Protein AF-A0A455SAS9-F1 (afdb_monomer)

Structure (mmCIF, N/CA/C/O backbone):
data_AF-A0A455SAS9-F1
#
_entry.id   AF-A0A455SAS9-F1
#
loop_
_atom_site.group_PDB
_atom_site.id
_atom_site.type_symbol
_atom_site.label_atom_id
_atom_site.label_alt_id
_atom_site.label_comp_id
_atom_site.label_asym_id
_atom_site.label_entity_id
_atom_site.label_seq_id
_atom_site.pdbx_PDB_ins_code
_atom_site.Cartn_x
_atom_site.Cartn_y
_atom_site.Cartn_z
_atom_site.occupancy
_atom_site.B_iso_or_equiv
_atom_site.auth_seq_id
_atom_site.auth_comp_id
_atom_site.auth_asym_id
_atom_site.auth_atom_id
_atom_site.pdbx_PDB_model_num
ATOM 1 N N . MET A 1 1 ? -4.448 -14.285 -17.199 1.00 45.41 1 MET A N 1
ATOM 2 C CA . MET A 1 1 ? -5.481 -14.571 -16.177 1.00 45.41 1 MET A CA 1
ATOM 3 C C . MET A 1 1 ? -5.961 -13.246 -15.610 1.00 45.41 1 MET A C 1
ATOM 5 O O . MET A 1 1 ? -5.128 -12.481 -15.144 1.00 45.41 1 MET A O 1
ATOM 9 N N . ALA A 1 2 ? -7.253 -12.931 -15.709 1.00 54.84 2 ALA A N 1
ATOM 10 C CA . ALA A 1 2 ? -7.794 -11.719 -15.098 1.00 54.84 2 ALA A CA 1
ATOM 11 C C . ALA A 1 2 ? -7.796 -11.892 -13.572 1.00 54.84 2 ALA A C 1
ATOM 13 O O . ALA A 1 2 ? -8.458 -12.786 -13.049 1.00 54.84 2 ALA A O 1
ATOM 14 N N . ILE A 1 3 ? -7.024 -11.071 -12.862 1.00 64.50 3 ILE A N 1
ATOM 15 C CA . ILE A 1 3 ? -7.066 -11.032 -11.399 1.00 64.50 3 ILE A C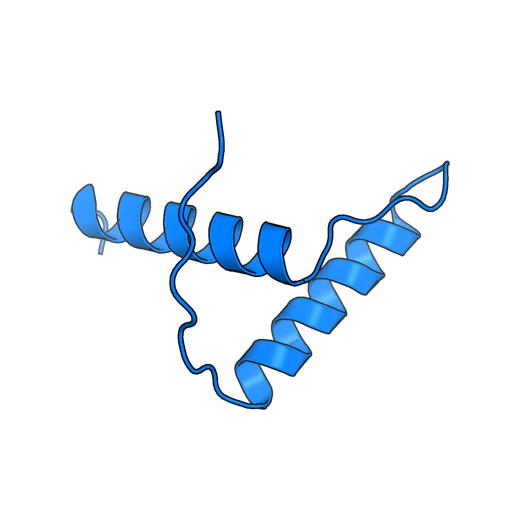A 1
ATOM 16 C C . ILE A 1 3 ? -8.375 -10.335 -11.021 1.00 64.50 3 ILE A C 1
ATOM 18 O O . ILE A 1 3 ? -8.523 -9.133 -11.234 1.00 64.50 3 ILE A O 1
ATOM 22 N N . SER A 1 4 ? -9.333 -11.091 -10.487 1.00 82.94 4 SER A N 1
ATOM 23 C CA . SER A 1 4 ? -10.592 -10.539 -9.986 1.00 82.94 4 SER A CA 1
ATOM 24 C C . SER A 1 4 ? -10.329 -9.773 -8.690 1.00 82.94 4 SER A C 1
ATOM 26 O O . SER A 1 4 ? -10.139 -10.375 -7.635 1.00 82.94 4 SER A O 1
ATOM 28 N N . VAL A 1 5 ? -10.318 -8.443 -8.764 1.00 81.50 5 VAL A N 1
ATOM 29 C CA . VAL A 1 5 ? -10.176 -7.564 -7.597 1.00 81.50 5 VAL A CA 1
ATOM 30 C C . VAL A 1 5 ? -11.543 -7.089 -7.114 1.00 81.50 5 VAL A C 1
ATOM 32 O O . VAL A 1 5 ? -12.429 -6.804 -7.916 1.00 81.50 5 VAL A O 1
ATOM 35 N N . LYS A 1 6 ? -11.713 -6.982 -5.793 1.00 87.62 6 LYS A N 1
ATOM 36 C CA . LYS A 1 6 ? -12.867 -6.317 -5.177 1.00 87.62 6 LYS A CA 1
ATOM 37 C C . LYS A 1 6 ? -12.412 -4.993 -4.555 1.00 87.62 6 LYS A C 1
ATOM 39 O O . LYS A 1 6 ? -11.345 -4.974 -3.938 1.00 87.62 6 LYS A O 1
ATOM 44 N N . PRO A 1 7 ? -13.175 -3.898 -4.708 1.00 89.19 7 PRO A N 1
ATOM 45 C CA . PRO A 1 7 ? -12.841 -2.635 -4.066 1.00 89.19 7 PRO A CA 1
ATOM 46 C C . PRO A 1 7 ? -13.000 -2.752 -2.546 1.00 89.19 7 PRO A C 1
ATOM 48 O O . PRO A 1 7 ? -13.964 -3.340 -2.057 1.00 89.19 7 PRO A O 1
ATOM 51 N N . VAL A 1 8 ? -12.054 -2.172 -1.809 1.00 89.88 8 VAL A N 1
ATOM 52 C CA . VAL A 1 8 ? -12.086 -2.061 -0.347 1.00 89.88 8 VAL A CA 1
ATOM 53 C C . VAL A 1 8 ? -11.957 -0.587 0.005 1.00 89.88 8 VAL A C 1
ATOM 55 O O . VAL A 1 8 ? -11.106 0.112 -0.546 1.00 89.88 8 VAL A O 1
ATOM 58 N N . LEU A 1 9 ? -12.818 -0.113 0.903 1.00 94.44 9 LEU A N 1
ATOM 59 C CA . LEU A 1 9 ? -12.745 1.253 1.403 1.00 94.44 9 LEU A CA 1
ATOM 60 C C . LEU A 1 9 ? -11.536 1.401 2.326 1.00 94.44 9 LEU A C 1
ATOM 62 O O . LEU A 1 9 ? -11.303 0.569 3.201 1.00 94.44 9 LEU A O 1
ATOM 66 N N . ILE A 1 10 ? -10.793 2.485 2.137 1.00 93.75 10 ILE A N 1
ATOM 67 C CA . ILE A 1 10 ? -9.672 2.875 2.989 1.00 93.75 10 ILE A CA 1
ATOM 68 C C . ILE A 1 10 ? -9.880 4.310 3.461 1.00 93.75 10 ILE A C 1
ATOM 70 O O . ILE A 1 10 ? -10.526 5.114 2.789 1.00 93.75 10 ILE A O 1
ATOM 74 N N . SER A 1 11 ? -9.326 4.630 4.623 1.00 97.00 11 SER A N 1
ATOM 75 C CA . SER A 1 11 ? -9.311 5.994 5.148 1.00 97.00 11 SER A CA 1
ATOM 76 C C . SER A 1 11 ? -8.380 6.906 4.344 1.00 97.00 11 SER A C 1
ATOM 78 O O . SER A 1 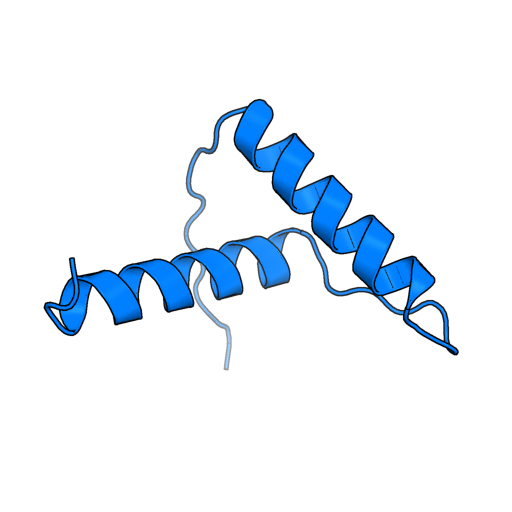11 ? -7.419 6.451 3.717 1.00 97.00 11 SER A O 1
ATOM 80 N N . GLU A 1 12 ? -8.607 8.216 4.438 1.00 97.00 12 GLU A N 1
ATOM 81 C CA . GLU A 1 12 ? -7.726 9.228 3.840 1.00 97.00 12 GLU A CA 1
ATOM 82 C C . GLU A 1 12 ? -6.280 9.085 4.328 1.00 97.00 12 GLU A C 1
ATOM 84 O O . GLU A 1 12 ? -5.357 9.059 3.518 1.00 97.00 12 GLU A O 1
ATOM 89 N N . LYS A 1 13 ? -6.081 8.857 5.633 1.00 97.19 13 LYS A N 1
ATOM 90 C CA . LYS A 1 13 ? -4.750 8.641 6.226 1.00 97.19 13 LYS A CA 1
ATOM 91 C C . LYS A 1 13 ? -4.016 7.447 5.608 1.00 97.19 13 LYS A C 1
ATOM 93 O O . LYS A 1 13 ? -2.811 7.504 5.380 1.00 97.19 13 LYS A O 1
ATOM 98 N N . GLN A 1 14 ? -4.732 6.356 5.327 1.00 95.88 14 GLN A N 1
ATOM 99 C CA . GLN A 1 14 ? -4.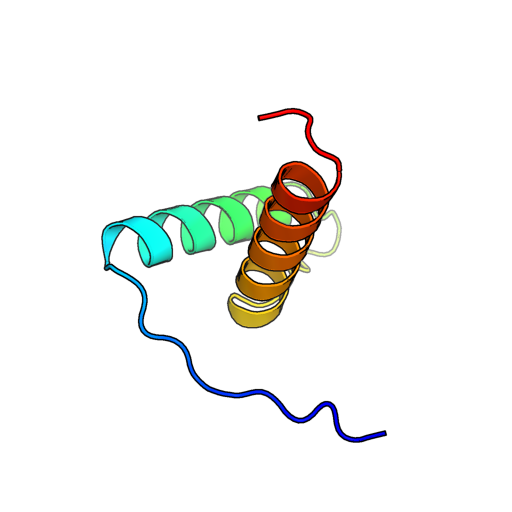148 5.195 4.647 1.00 95.88 14 GLN A CA 1
ATOM 100 C C . GLN A 1 14 ? -3.774 5.536 3.201 1.00 95.88 14 GLN A C 1
ATOM 102 O O . GLN A 1 14 ? -2.698 5.153 2.746 1.00 95.88 14 GLN A O 1
ATOM 107 N N . MET A 1 15 ? -4.617 6.291 2.495 1.00 96.50 15 MET A N 1
ATOM 108 C CA . MET A 1 15 ? -4.327 6.746 1.134 1.00 96.50 15 MET A CA 1
ATOM 109 C C . MET A 1 15 ? -3.091 7.656 1.080 1.00 96.50 15 MET A C 1
ATOM 111 O O . MET A 1 15 ? -2.239 7.485 0.208 1.00 96.50 15 MET A O 1
ATOM 115 N N . GLU A 1 16 ? -2.949 8.584 2.027 1.00 97.50 16 GLU A N 1
ATOM 116 C CA . GLU A 1 16 ? -1.763 9.439 2.162 1.00 97.50 16 GLU A CA 1
ATOM 117 C C . GLU A 1 16 ? -0.491 8.623 2.420 1.00 97.50 16 GLU A C 1
ATOM 119 O O . GLU A 1 16 ? 0.529 8.841 1.763 1.00 97.50 16 GLU A O 1
ATOM 124 N N . ALA A 1 17 ? -0.556 7.634 3.316 1.00 96.88 17 ALA A N 1
ATOM 125 C CA . ALA A 1 17 ? 0.570 6.744 3.583 1.00 96.88 17 ALA A C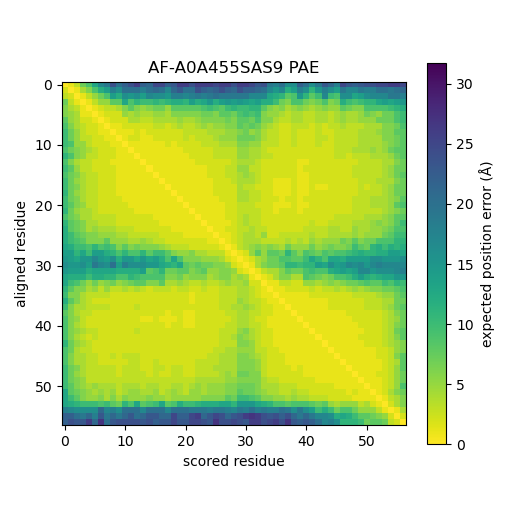A 1
ATOM 126 C C . ALA A 1 17 ? 0.991 5.957 2.328 1.00 96.88 17 ALA A C 1
ATOM 128 O O . ALA A 1 17 ? 2.183 5.858 2.031 1.00 96.88 17 ALA A O 1
ATOM 129 N N . ILE A 1 18 ? 0.026 5.449 1.553 1.00 95.81 18 ILE A N 1
ATOM 130 C CA . ILE A 1 18 ? 0.301 4.729 0.301 1.00 95.81 18 ILE A CA 1
ATOM 131 C C . ILE A 1 18 ? 0.943 5.659 -0.741 1.00 95.81 18 ILE A C 1
ATOM 133 O O . ILE A 1 18 ? 1.919 5.268 -1.385 1.00 95.81 18 ILE A O 1
ATOM 137 N N . LYS A 1 19 ? 0.455 6.899 -0.880 1.00 95.75 19 LYS A N 1
ATOM 138 C CA . LYS A 1 19 ? 1.057 7.904 -1.776 1.00 95.75 19 LYS A CA 1
ATOM 139 C C . LYS A 1 19 ? 2.502 8.213 -1.394 1.00 95.75 19 LYS A C 1
ATOM 141 O O . LYS A 1 19 ? 3.366 8.240 -2.265 1.00 95.75 19 LYS A O 1
ATOM 146 N N . LYS A 1 20 ? 2.788 8.365 -0.099 1.00 95.62 20 LYS A N 1
ATOM 147 C CA . LYS A 1 20 ? 4.154 8.599 0.381 1.00 95.62 20 LYS A CA 1
ATOM 148 C C . LYS A 1 20 ? 5.095 7.446 0.011 1.00 95.62 20 LYS A C 1
ATOM 150 O O . LYS A 1 20 ? 6.199 7.692 -0.467 1.00 95.62 20 LYS A O 1
ATOM 155 N N . ILE A 1 21 ? 4.642 6.197 0.153 1.00 94.62 21 ILE A N 1
ATOM 156 C CA . ILE A 1 21 ? 5.413 5.016 -0.274 1.00 94.62 21 ILE A CA 1
ATOM 157 C C . ILE A 1 21 ? 5.690 5.063 -1.782 1.00 94.62 21 ILE A C 1
ATOM 159 O O . ILE A 1 21 ? 6.818 4.812 -2.208 1.00 94.62 21 ILE A O 1
ATOM 163 N N . GLN A 1 22 ? 4.684 5.415 -2.587 1.00 93.94 22 GLN A N 1
ATOM 164 C CA . GLN A 1 22 ? 4.836 5.540 -4.035 1.00 93.94 22 GLN A CA 1
ATOM 165 C C . GLN A 1 22 ? 5.885 6.598 -4.409 1.00 93.94 22 GLN A C 1
ATOM 167 O O . GLN A 1 22 ? 6.748 6.348 -5.253 1.00 93.94 22 GLN A O 1
ATOM 172 N N . GLU A 1 23 ? 5.844 7.766 -3.768 1.00 92.69 23 GLU A N 1
ATOM 173 C CA . GLU A 1 23 ? 6.813 8.843 -3.987 1.00 92.69 23 GLU A CA 1
ATOM 174 C C . GLU A 1 23 ? 8.237 8.429 -3.606 1.00 92.69 23 GLU A C 1
ATOM 176 O O . GLU A 1 23 ? 9.182 8.695 -4.352 1.00 92.69 23 GLU A O 1
ATOM 181 N N . GLU A 1 24 ? 8.406 7.753 -2.469 1.00 91.81 24 GLU A N 1
ATOM 182 C CA . GLU A 1 24 ? 9.707 7.243 -2.033 1.00 91.81 24 GLU A CA 1
ATOM 183 C C . GLU A 1 24 ? 10.272 6.205 -3.008 1.00 91.81 24 GLU A C 1
ATOM 185 O O . GLU A 1 24 ? 11.467 6.226 -3.306 1.00 91.81 24 GLU A O 1
ATOM 190 N N . GLN A 1 25 ? 9.428 5.321 -3.544 1.00 90.25 25 GLN A N 1
ATOM 191 C CA . GLN A 1 25 ? 9.836 4.339 -4.550 1.00 90.25 25 GLN A CA 1
ATOM 192 C C . GLN A 1 25 ? 10.192 5.000 -5.882 1.00 90.25 25 GLN A C 1
ATOM 194 O O . GLN A 1 25 ? 11.186 4.623 -6.498 1.00 90.25 25 GLN A O 1
ATOM 199 N N . ARG A 1 26 ? 9.454 6.039 -6.286 1.00 88.50 26 ARG A N 1
ATOM 200 C CA . ARG A 1 26 ? 9.763 6.816 -7.491 1.00 88.50 26 ARG A CA 1
ATOM 201 C C . ARG A 1 26 ? 11.125 7.498 -7.392 1.00 88.50 26 ARG A C 1
ATOM 203 O O . ARG A 1 26 ? 11.880 7.467 -8.355 1.00 88.50 26 ARG A O 1
ATOM 210 N N . LYS A 1 27 ? 11.452 8.072 -6.228 1.00 87.94 27 LYS A N 1
ATOM 211 C CA . LYS A 1 27 ? 12.758 8.706 -5.964 1.00 87.94 27 LYS A CA 1
ATOM 212 C C . LYS A 1 27 ? 13.918 7.709 -5.971 1.00 87.94 27 LYS A C 1
ATOM 214 O O . LYS A 1 27 ? 15.023 8.079 -6.342 1.00 87.94 27 LYS A O 1
ATOM 219 N N . LYS A 1 28 ? 13.672 6.468 -5.545 1.00 84.69 28 LYS A N 1
ATOM 220 C CA . LYS A 1 28 ? 14.671 5.384 -5.525 1.00 84.69 28 LYS A CA 1
ATOM 221 C C . LYS A 1 28 ? 14.853 4.702 -6.883 1.00 84.69 28 LYS A C 1
ATOM 223 O O . LYS A 1 28 ? 15.769 3.902 -7.033 1.00 84.69 28 LYS A O 1
ATOM 228 N N . SER A 1 29 ? 13.977 4.977 -7.844 1.00 79.50 29 SER A N 1
ATOM 229 C CA . SER A 1 29 ? 14.008 4.363 -9.166 1.00 79.50 29 SER A CA 1
ATOM 230 C C . SER A 1 29 ? 14.888 5.179 -10.105 1.00 79.50 29 SER A C 1
ATOM 232 O O . SER A 1 29 ? 14.529 6.296 -10.473 1.00 79.50 29 SER A O 1
ATOM 234 N N . GLU A 1 30 ? 16.007 4.605 -10.547 1.00 72.75 30 GLU A N 1
ATOM 235 C CA . GLU A 1 30 ? 16.910 5.221 -11.537 1.00 72.75 30 GLU A CA 1
ATOM 236 C C . GLU A 1 30 ? 16.207 5.505 -12.877 1.00 72.75 30 GLU A C 1
ATOM 238 O O . GLU A 1 30 ? 16.606 6.392 -13.625 1.00 72.75 30 GLU A O 1
ATOM 243 N N . VAL A 1 31 ? 15.113 4.786 -13.151 1.00 78.88 31 VAL A N 1
ATOM 244 C CA . VAL A 1 31 ? 14.297 4.904 -14.370 1.00 78.88 31 VAL A CA 1
ATOM 245 C C . VAL A 1 31 ? 12.987 5.673 -14.116 1.00 78.88 31 VAL A C 1
ATOM 247 O O . VAL A 1 31 ? 12.153 5.813 -15.007 1.00 78.88 31 VAL A O 1
ATOM 250 N N . GLY A 1 32 ? 12.763 6.161 -12.889 1.00 70.25 32 GLY A N 1
ATOM 251 C CA . GLY A 1 32 ? 11.569 6.925 -12.511 1.00 70.25 32 GLY A CA 1
ATOM 252 C C . GLY A 1 32 ? 10.266 6.117 -12.438 1.00 70.25 32 GLY A C 1
ATOM 253 O O . GLY A 1 32 ? 9.185 6.707 -12.365 1.00 70.25 32 GLY A O 1
ATOM 254 N N . VAL A 1 33 ? 10.348 4.784 -12.443 1.00 76.88 33 VAL A N 1
ATOM 255 C CA . VAL A 1 33 ? 9.191 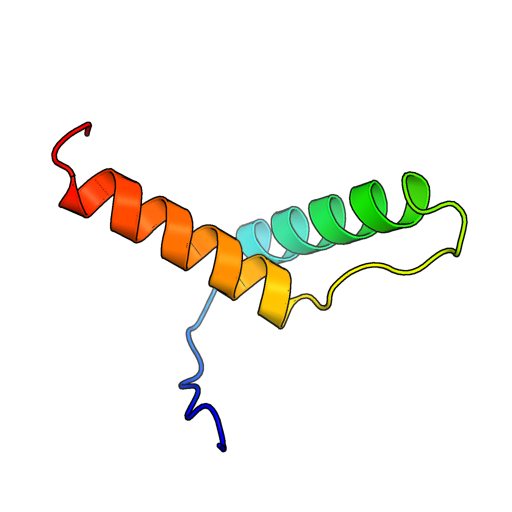3.882 -12.366 1.00 76.88 33 VAL A CA 1
ATOM 256 C C . VAL A 1 33 ? 8.840 3.606 -10.906 1.00 76.88 33 VAL A C 1
ATOM 258 O O . VAL A 1 33 ? 9.688 3.156 -10.136 1.00 76.88 33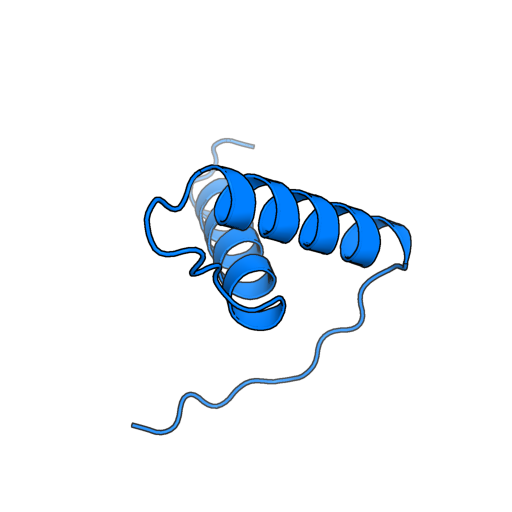 VAL A O 1
ATOM 261 N N . ALA A 1 34 ? 7.581 3.840 -10.541 1.00 86.69 34 ALA A N 1
ATOM 262 C CA . ALA A 1 34 ? 7.005 3.458 -9.257 1.00 86.69 34 ALA A CA 1
ATOM 263 C C . ALA A 1 34 ? 5.771 2.573 -9.477 1.00 86.69 34 ALA A C 1
ATOM 265 O O . ALA A 1 34 ? 5.049 2.782 -10.456 1.00 86.69 34 ALA A O 1
ATOM 266 N N . PRO A 1 35 ? 5.502 1.610 -8.581 1.00 89.00 35 PRO A N 1
ATOM 267 C CA . PRO A 1 35 ? 4.284 0.817 -8.647 1.00 89.00 35 PRO A CA 1
ATOM 268 C C . PRO A 1 35 ? 3.053 1.695 -8.414 1.00 89.00 35 PRO A C 1
ATOM 270 O O . PRO A 1 35 ? 3.114 2.786 -7.838 1.00 89.00 35 PRO A O 1
ATOM 273 N N . THR A 1 36 ? 1.908 1.219 -8.876 1.00 92.81 36 THR A N 1
ATOM 274 C CA . THR A 1 36 ? 0.628 1.903 -8.702 1.00 92.81 36 THR A CA 1
ATOM 275 C C . THR A 1 36 ? 0.151 1.837 -7.251 1.00 92.81 36 THR A C 1
ATOM 277 O O . THR A 1 36 ? 0.493 0.927 -6.493 1.00 92.81 36 THR A O 1
ATOM 280 N N . ILE A 1 37 ? -0.733 2.766 -6.878 1.00 92.88 37 ILE A N 1
ATOM 281 C CA . ILE A 1 37 ? -1.414 2.770 -5.574 1.00 92.88 37 ILE A CA 1
ATOM 282 C C . ILE A 1 37 ? -2.062 1.405 -5.277 1.00 92.88 37 ILE A C 1
ATOM 284 O O . ILE A 1 37 ? -1.958 0.903 -4.160 1.00 92.88 37 ILE A O 1
ATOM 288 N N . HIS A 1 38 ? -2.684 0.766 -6.276 1.00 91.94 38 HIS A N 1
ATOM 289 C CA . HIS A 1 38 ? -3.335 -0.539 -6.115 1.00 91.94 38 HIS A CA 1
ATOM 290 C C . HIS A 1 38 ? -2.350 -1.688 -5.877 1.00 91.94 38 HIS A C 1
ATOM 292 O O . HIS A 1 38 ? -2.666 -2.631 -5.154 1.00 91.94 38 HIS A O 1
ATOM 298 N N . GLU A 1 39 ? -1.172 -1.651 -6.494 1.00 92.44 39 GLU A N 1
ATOM 299 C CA . GLU A 1 39 ? -0.124 -2.649 -6.258 1.00 92.44 39 GLU A CA 1
ATOM 300 C C . GLU A 1 39 ? 0.474 -2.501 -4.863 1.00 92.44 39 GLU A C 1
ATOM 302 O O . GLU A 1 39 ? 0.616 -3.499 -4.158 1.00 92.44 39 GLU A O 1
ATOM 307 N N . ILE A 1 40 ? 0.732 -1.264 -4.430 1.00 94.75 40 ILE A N 1
ATOM 308 C CA . ILE A 1 40 ? 1.223 -0.989 -3.076 1.00 94.75 40 ILE A CA 1
ATOM 309 C C . ILE A 1 40 ? 0.185 -1.433 -2.040 1.00 94.75 40 ILE A C 1
ATOM 311 O O . ILE A 1 40 ? 0.527 -2.167 -1.115 1.00 94.75 40 ILE A O 1
ATOM 315 N N . ALA A 1 41 ? -1.084 -1.047 -2.209 1.00 94.31 41 ALA A N 1
ATOM 316 C CA . ALA A 1 41 ? -2.158 -1.405 -1.284 1.00 94.31 41 ALA A CA 1
ATOM 317 C C . ALA A 1 41 ? -2.325 -2.926 -1.150 1.00 94.31 41 ALA A C 1
ATOM 319 O O . ALA A 1 41 ? -2.381 -3.439 -0.032 1.00 94.31 41 ALA A O 1
ATOM 320 N N . ARG A 1 42 ? -2.346 -3.655 -2.276 1.00 92.69 42 ARG A N 1
ATOM 321 C CA . ARG A 1 42 ? -2.421 -5.124 -2.268 1.00 92.69 42 ARG A CA 1
ATOM 322 C C . ARG A 1 42 ? -1.208 -5.743 -1.587 1.00 92.69 42 ARG A C 1
ATOM 324 O O . ARG A 1 42 ? -1.383 -6.524 -0.664 1.00 92.69 42 ARG A O 1
ATOM 331 N N . GLY A 1 43 ? 0.003 -5.325 -1.951 1.00 92.94 43 GLY A N 1
ATOM 332 C CA . GLY A 1 43 ? 1.222 -5.869 -1.352 1.00 92.94 43 GLY A CA 1
ATOM 333 C C . GLY A 1 43 ? 1.335 -5.606 0.154 1.00 92.94 43 GLY A C 1
ATOM 334 O O . GLY A 1 43 ? 1.853 -6.447 0.886 1.00 92.94 43 GLY A O 1
ATOM 335 N N . LEU A 1 44 ? 0.845 -4.460 0.640 1.00 94.31 44 LEU A N 1
ATOM 336 C CA . LEU A 1 44 ? 0.756 -4.184 2.077 1.00 94.31 44 LEU A CA 1
ATOM 337 C C . LEU A 1 44 ? -0.264 -5.100 2.761 1.00 94.31 44 LEU A C 1
ATOM 339 O O . LEU A 1 44 ? 0.045 -5.667 3.808 1.00 94.31 44 LEU A O 1
ATOM 343 N N . MET A 1 45 ? -1.445 -5.267 2.162 1.00 93.94 45 MET A N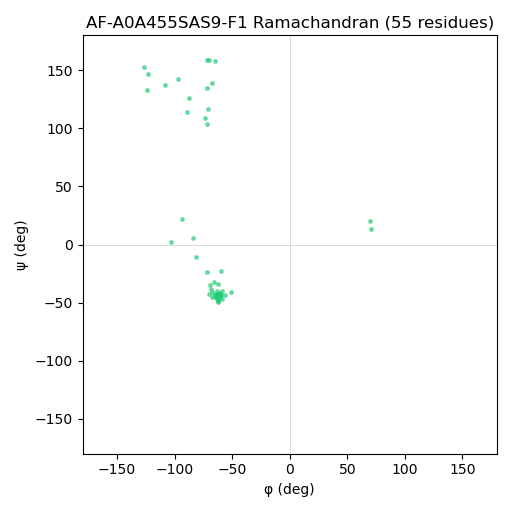 1
ATOM 344 C CA . MET A 1 45 ? -2.494 -6.139 2.691 1.00 93.94 45 MET A CA 1
ATOM 345 C C . MET A 1 45 ? -2.038 -7.600 2.741 1.00 93.94 45 MET A C 1
ATOM 347 O O . MET A 1 45 ? -2.191 -8.245 3.772 1.00 93.94 45 MET A O 1
ATOM 351 N N . ASP A 1 46 ? -1.404 -8.097 1.678 1.00 93.56 46 ASP A N 1
ATOM 352 C CA . ASP A 1 46 ? -0.881 -9.463 1.607 1.00 93.56 46 ASP A CA 1
ATOM 353 C C . ASP A 1 46 ? 0.152 -9.718 2.713 1.00 93.56 46 ASP A C 1
ATOM 355 O O . ASP A 1 46 ? 0.098 -10.741 3.394 1.00 93.56 46 ASP A O 1
ATOM 359 N N . LYS A 1 47 ? 1.060 -8.760 2.951 1.00 93.62 47 LYS A N 1
ATOM 360 C CA . LYS A 1 47 ? 2.051 -8.843 4.037 1.00 93.62 47 LYS A CA 1
ATOM 361 C C . LYS A 1 47 ? 1.398 -8.836 5.413 1.00 93.62 47 LYS A C 1
ATOM 363 O O . LYS A 1 47 ? 1.789 -9.632 6.263 1.00 93.62 47 LYS A O 1
ATOM 368 N N . ALA A 1 48 ? 0.427 -7.951 5.632 1.00 93.31 48 ALA A N 1
ATOM 369 C CA . ALA A 1 48 ? -0.291 -7.864 6.898 1.00 93.31 48 ALA A CA 1
ATOM 370 C C . ALA A 1 48 ? -1.061 -9.161 7.182 1.00 93.31 48 ALA A C 1
ATOM 372 O O . ALA A 1 48 ? -0.920 -9.732 8.259 1.00 93.31 48 ALA A O 1
ATOM 373 N N . LEU A 1 49 ? -1.792 -9.680 6.193 1.00 94.31 49 LEU A N 1
ATOM 374 C CA . LEU A 1 49 ? -2.521 -10.940 6.312 1.00 94.31 49 LEU A CA 1
ATOM 375 C C . LEU A 1 49 ? -1.575 -12.121 6.539 1.00 94.31 49 LEU A C 1
ATOM 377 O O . LEU A 1 49 ? -1.824 -12.922 7.434 1.00 94.31 49 LEU A O 1
ATOM 381 N N . ALA A 1 50 ? -0.470 -12.218 5.796 1.00 94.50 50 ALA A N 1
ATOM 382 C CA . ALA A 1 50 ? 0.525 -13.267 6.009 1.00 94.50 50 ALA A CA 1
ATOM 383 C C . ALA A 1 50 ? 1.128 -13.199 7.423 1.00 94.50 50 ALA A C 1
ATOM 385 O O . ALA A 1 50 ? 1.284 -14.226 8.084 1.00 94.50 50 ALA A O 1
ATOM 386 N N . TYR A 1 51 ? 1.429 -11.996 7.915 1.00 93.00 51 TYR A N 1
ATOM 387 C CA . TYR A 1 51 ? 1.926 -11.793 9.273 1.00 93.00 51 TYR A CA 1
ATOM 388 C C . TYR A 1 51 ? 0.907 -12.239 10.331 1.00 93.00 51 TYR A C 1
ATOM 390 O O . TYR A 1 51 ? 1.245 -13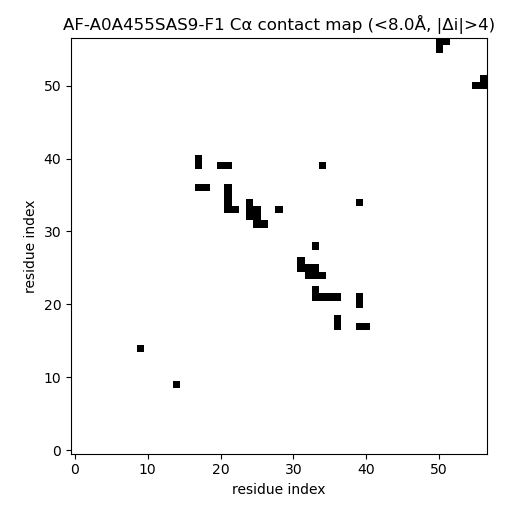.011 11.227 1.00 93.00 51 TYR A O 1
ATOM 398 N N . THR A 1 52 ? -0.355 -11.824 10.194 1.00 93.06 52 THR A N 1
ATOM 399 C CA . THR A 1 52 ? -1.431 -12.193 11.124 1.00 93.06 52 THR A CA 1
ATOM 400 C C . THR A 1 52 ? -1.722 -13.695 11.098 1.00 93.06 52 THR A C 1
ATOM 402 O O . THR A 1 52 ? -1.860 -14.314 12.149 1.00 93.06 52 THR A O 1
ATOM 405 N N . LEU A 1 53 ? -1.771 -14.309 9.912 1.00 91.06 53 LEU A N 1
ATOM 406 C CA . LEU A 1 53 ? -2.072 -15.735 9.749 1.00 91.06 53 LEU A CA 1
ATOM 407 C C . LEU A 1 53 ? -0.932 -16.651 10.213 1.00 91.06 53 LEU A C 1
ATOM 409 O O . LEU A 1 53 ? -1.183 -17.798 10.566 1.00 91.06 53 LEU A O 1
ATOM 413 N N . THR A 1 54 ? 0.311 -16.159 10.242 1.00 86.31 54 THR A N 1
ATOM 414 C CA . THR A 1 54 ? 1.467 -16.924 10.745 1.00 86.31 54 THR A CA 1
ATOM 415 C C . THR A 1 54 ? 1.627 -16.859 12.268 1.00 86.31 54 THR A C 1
ATOM 417 O O . THR A 1 54 ? 2.598 -17.400 12.796 1.00 86.31 54 THR A O 1
ATOM 420 N N . GLY A 1 55 ? 0.677 -16.242 12.986 1.00 68.56 55 GLY A N 1
ATOM 421 C CA . GLY A 1 55 ? 0.608 -16.272 14.451 1.00 68.56 55 GLY A CA 1
ATOM 422 C C . GLY A 1 55 ? 1.717 -15.494 15.160 1.00 68.56 55 GLY A C 1
ATOM 423 O O . GLY A 1 55 ? 1.994 -15.760 16.324 1.00 68.56 55 GLY A O 1
ATOM 424 N N . ARG A 1 56 ? 2.373 -14.548 14.475 1.00 62.88 56 ARG A N 1
ATOM 425 C CA . ARG A 1 56 ? 3.418 -13.682 15.055 1.00 62.88 56 ARG A CA 1
ATOM 426 C C . ARG A 1 56 ? 2.871 -12.342 15.571 1.00 62.88 56 ARG A C 1
ATOM 428 O O . ARG A 1 56 ? 3.618 -11.372 15.632 1.00 62.88 56 ARG A O 1
ATOM 435 N N . GLY A 1 57 ? 1.575 -12.271 15.869 1.00 56.25 57 GLY A N 1
ATOM 436 C CA . GLY A 1 57 ? 0.898 -11.078 16.394 1.00 56.25 57 GLY A CA 1
ATOM 437 C C . GLY A 1 57 ? 1.025 -10.944 17.899 1.00 56.25 57 GLY A C 1
ATOM 438 O O . GLY A 1 57 ? 0.899 -11.987 18.574 1.00 56.25 57 GLY A O 1
#

Foldseek 3Di:
DDDDDDDDDDDPVVLVVLVVVQVVQLVVDPPSDGDDSVVSVVVVVVVVVVCVVVPVD

pLDDT: mean 87.39, std 11.72, range [45.41, 97.5]

Nearest PDB structures (foldseek):
  1dp3-assembly1_A  TM=6.154E-01  e=8.917E+00  Escherichia coli

Secondary structure (DSSP, 8-state):
-----------HHHHHHHHHHHHHHHHH-TT-----HHHHHHHHHHHHHHHHHTT--

Sequence (57 aa):
MAISVKPVLISEKQMEAIKKIQEEQRKKSEVGVAPTIHEIARGLMDKALAYTLTGRG

Radius of gyration: 13.41 Å; Cα contacts (8 Å, |Δi|>4): 24; chains: 1; bound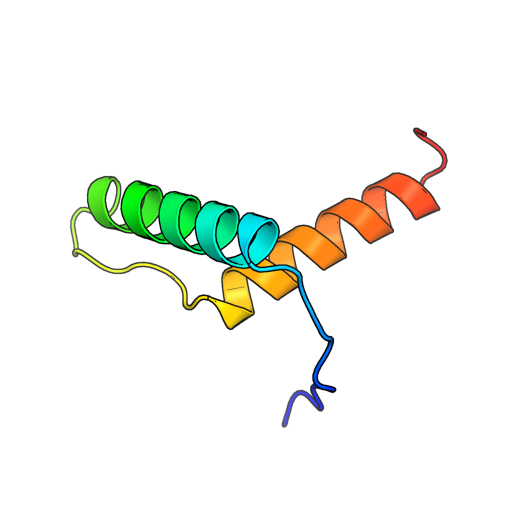ing box: 30×26×33 Å

Mean predicted aligned error: 5.59 Å

Organism: NCBI:txid440524

Solvent-accessible surface area (backbone atoms only — not comparable to full-atom values): 3597 Å² total; per-residue (Å²): 133,87,80,88,80,77,94,74,93,74,55,70,71,56,53,52,52,48,51,52,52,35,52,53,42,24,73,70,28,95,83,59,61,49,70,51,69,68,55,52,53,49,55,52,49,54,51,51,51,53,44,55,74,69,67,75,114